Protein AF-A0A959S9F7-F1 (afdb_monomer_lite)

Radius of gyration: 16.75 Å; chains: 1; bounding box: 48×38×42 Å

Structure (mmCIF, N/CA/C/O backbone):
data_AF-A0A959S9F7-F1
#
_entry.id   AF-A0A959S9F7-F1
#
loop_
_atom_site.group_PDB
_atom_site.id
_atom_site.type_symbol
_atom_site.label_atom_id
_atom_site.label_alt_id
_atom_site.label_comp_id
_atom_site.label_asym_id
_atom_site.label_entity_id
_atom_site.label_seq_id
_atom_site.pdbx_PDB_ins_code
_atom_site.Cartn_x
_atom_site.Cartn_y
_atom_site.Cartn_z
_atom_site.occupancy
_atom_site.B_iso_or_equiv
_atom_site.auth_seq_id
_atom_site.auth_comp_id
_atom_site.auth_asym_id
_atom_site.auth_atom_id
_atom_site.pdbx_PDB_model_num
ATOM 1 N N . ILE A 1 1 ? -18.242 -11.804 5.120 1.00 92.19 1 ILE A N 1
ATOM 2 C CA . ILE A 1 1 ? -17.685 -12.242 3.807 1.00 92.19 1 ILE A CA 1
ATOM 3 C C . ILE A 1 1 ? -16.453 -13.126 4.020 1.00 92.19 1 ILE A C 1
ATOM 5 O O . ILE A 1 1 ? -15.868 -13.048 5.095 1.00 92.19 1 ILE A O 1
ATOM 9 N N . ALA A 1 2 ? -16.083 -13.977 3.053 1.00 96.62 2 ALA A N 1
ATOM 10 C CA . ALA A 1 2 ? -14.949 -14.909 3.186 1.00 96.62 2 ALA A CA 1
ATOM 11 C C . ALA A 1 2 ? -13.653 -14.421 2.512 1.00 96.62 2 ALA A C 1
ATOM 13 O O . ALA A 1 2 ? -12.569 -14.702 3.016 1.00 96.62 2 ALA A O 1
ATOM 14 N N . GLU A 1 3 ? -13.758 -13.684 1.404 1.00 98.31 3 GLU A N 1
ATOM 15 C CA . GLU A 1 3 ? -12.611 -13.157 0.660 1.00 98.31 3 GLU A CA 1
ATOM 16 C C . GLU A 1 3 ? -12.920 -11.759 0.111 1.00 98.31 3 GLU A C 1
ATOM 18 O O . GLU A 1 3 ? -14.040 -11.486 -0.326 1.00 98.31 3 GLU A O 1
ATOM 23 N N . VAL A 1 4 ? -11.906 -10.896 0.112 1.00 98.19 4 VAL A N 1
ATOM 24 C CA . VAL A 1 4 ? -11.816 -9.701 -0.728 1.00 98.19 4 VAL A CA 1
ATOM 25 C C . VAL A 1 4 ? -10.644 -9.891 -1.687 1.00 98.19 4 VAL A C 1
ATOM 27 O O . VAL A 1 4 ? -9.529 -10.185 -1.256 1.00 98.19 4 VAL A O 1
ATOM 30 N N . ARG A 1 5 ? -10.882 -9.714 -2.988 1.00 98.19 5 ARG A N 1
ATOM 31 C CA . ARG A 1 5 ? -9.890 -9.958 -4.038 1.00 98.19 5 ARG A CA 1
ATOM 32 C C . ARG A 1 5 ? -9.816 -8.788 -5.004 1.00 98.19 5 ARG A C 1
ATOM 34 O O . ARG A 1 5 ? -10.838 -8.363 -5.535 1.00 98.19 5 ARG A O 1
ATOM 41 N N . LEU A 1 6 ? -8.601 -8.309 -5.251 1.00 96.88 6 LEU A N 1
ATOM 42 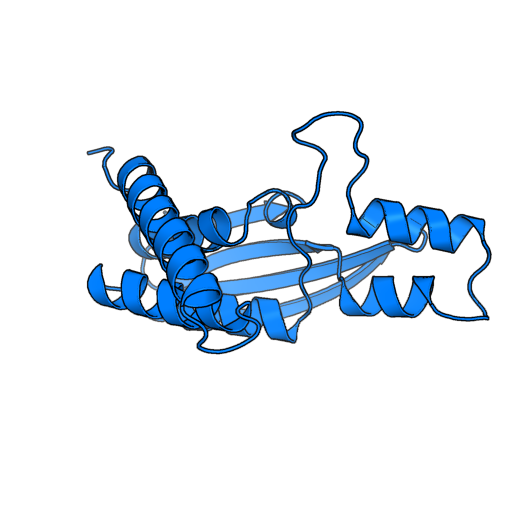C CA . LEU A 1 6 ? -8.305 -7.206 -6.156 1.00 96.88 6 LEU A CA 1
ATOM 43 C C . LEU A 1 6 ? -7.160 -7.597 -7.090 1.00 96.88 6 LEU A C 1
ATOM 45 O O . LEU A 1 6 ? -6.100 -8.018 -6.629 1.00 96.88 6 LEU A O 1
ATOM 49 N N . HIS A 1 7 ? -7.374 -7.410 -8.390 1.00 96.25 7 HIS A N 1
ATOM 50 C CA . HIS A 1 7 ? -6.360 -7.585 -9.425 1.00 96.25 7 HIS A CA 1
ATOM 51 C C . HIS A 1 7 ? -6.205 -6.266 -10.170 1.00 96.25 7 HIS A C 1
ATOM 53 O O . HIS A 1 7 ? -7.113 -5.895 -10.909 1.00 96.25 7 HIS A O 1
ATOM 59 N N . HIS A 1 8 ? -5.092 -5.561 -9.953 1.00 95.06 8 HIS A N 1
ATOM 60 C CA . HIS A 1 8 ? -4.842 -4.248 -10.556 1.00 95.06 8 HIS A CA 1
ATOM 61 C C . HIS A 1 8 ? -5.932 -3.205 -10.253 1.00 95.06 8 HIS A C 1
ATOM 63 O O . HIS A 1 8 ? -6.423 -2.501 -11.129 1.00 95.06 8 HIS A O 1
ATOM 69 N N . VAL A 1 9 ? -6.382 -3.171 -8.997 1.00 97.19 9 VAL A N 1
ATOM 70 C CA . VAL A 1 9 ? -7.378 -2.197 -8.509 1.00 97.19 9 VAL A CA 1
ATOM 71 C C . VAL A 1 9 ? -6.851 -1.422 -7.305 1.00 97.19 9 VAL A C 1
ATOM 73 O O . VAL A 1 9 ? -7.192 -0.260 -7.115 1.00 97.19 9 VAL A O 1
ATOM 76 N N . PHE A 1 10 ? -6.024 -2.047 -6.468 1.00 98.19 10 PHE A N 1
ATOM 77 C CA . PHE A 1 10 ? -5.643 -1.473 -5.181 1.00 98.19 10 PHE A CA 1
ATOM 78 C C . PHE A 1 10 ? -4.757 -0.226 -5.327 1.00 98.19 10 PHE A C 1
ATOM 80 O O . PHE A 1 10 ? -4.898 0.722 -4.564 1.00 98.19 10 PHE A O 1
ATOM 87 N N . GLU A 1 11 ? -3.912 -0.191 -6.356 1.00 98.00 11 GLU A N 1
ATOM 88 C CA . GLU A 1 11 ? -3.062 0.944 -6.731 1.00 98.00 11 GLU A CA 1
ATOM 89 C C . GLU A 1 11 ? -3.841 2.180 -7.203 1.00 98.00 11 GLU A C 1
ATOM 91 O O . GLU A 1 11 ? -3.297 3.285 -7.231 1.00 98.00 11 GLU A O 1
ATOM 96 N N . HIS A 1 12 ? -5.120 2.012 -7.546 1.00 97.88 12 HIS A N 1
ATOM 97 C CA . HIS A 1 12 ? -6.007 3.102 -7.947 1.00 97.88 12 HIS A CA 1
ATOM 98 C C . HIS A 1 12 ? -6.683 3.793 -6.759 1.00 97.88 12 HIS A C 1
ATOM 100 O O . HIS A 1 12 ? -7.368 4.800 -6.939 1.00 97.88 12 HIS A O 1
ATOM 106 N N . PHE A 1 13 ? -6.502 3.288 -5.540 1.00 97.81 13 PHE A N 1
ATOM 107 C CA . PHE A 1 13 ? -6.929 3.991 -4.339 1.00 97.81 13 PHE A CA 1
ATOM 108 C C . PHE A 1 13 ? -5.839 4.951 -3.879 1.00 97.81 13 PHE A C 1
ATOM 110 O O . PHE A 1 13 ? -4.655 4.618 -3.863 1.00 97.81 13 PHE A O 1
ATOM 117 N N . THR A 1 14 ? -6.234 6.142 -3.429 1.00 97.56 14 THR A N 1
ATOM 118 C CA . THR A 1 14 ? -5.308 6.976 -2.655 1.00 97.56 14 THR A CA 1
ATOM 119 C C . THR A 1 14 ? -4.901 6.236 -1.379 1.00 97.56 14 THR A C 1
ATOM 121 O O . THR A 1 14 ? -5.665 5.420 -0.860 1.00 97.56 14 THR A O 1
ATOM 124 N N . ARG A 1 15 ? -3.738 6.557 -0.799 1.00 97.12 15 ARG A N 1
ATOM 125 C CA . ARG A 1 15 ? -3.281 5.951 0.471 1.00 97.12 15 ARG A CA 1
ATOM 126 C C . ARG A 1 15 ? -4.326 6.004 1.594 1.00 97.12 15 ARG A C 1
ATOM 128 O O . ARG A 1 15 ? -4.463 5.066 2.378 1.00 97.12 15 ARG A O 1
ATOM 135 N N . VAL A 1 16 ? -5.117 7.080 1.627 1.00 98.12 16 VAL A N 1
ATOM 136 C CA . VAL A 1 16 ? -6.221 7.266 2.577 1.00 98.12 16 VAL A CA 1
ATOM 137 C C . VAL A 1 16 ? -7.357 6.283 2.299 1.00 98.12 16 VAL A C 1
ATOM 139 O O . VAL A 1 16 ? -7.834 5.611 3.214 1.00 98.12 16 VAL A O 1
ATOM 142 N N . GLN A 1 17 ? -7.774 6.162 1.037 1.00 98.19 17 GLN A N 1
ATOM 143 C CA . GLN A 1 17 ? -8.819 5.224 0.629 1.00 98.19 17 GLN A CA 1
ATOM 144 C C . GLN A 1 17 ? -8.393 3.773 0.856 1.00 98.19 17 GLN A C 1
ATOM 146 O O . GLN A 1 17 ? -9.169 3.007 1.418 1.00 98.19 17 GLN A O 1
ATOM 151 N N . ALA A 1 18 ? -7.163 3.413 0.480 1.00 98.31 18 ALA A N 1
ATOM 152 C CA . ALA A 1 18 ? -6.597 2.085 0.697 1.00 98.31 18 ALA A CA 1
ATOM 153 C C . ALA A 1 18 ? -6.624 1.704 2.187 1.00 98.31 18 ALA A C 1
ATOM 155 O O . ALA A 1 18 ? -7.108 0.630 2.544 1.00 98.31 18 ALA A O 1
ATOM 156 N N . SER A 1 19 ? -6.202 2.621 3.062 1.00 98.50 19 SER A N 1
ATOM 157 C CA . SER A 1 19 ? -6.242 2.440 4.520 1.00 98.50 19 SER A CA 1
ATOM 158 C C . SER A 1 19 ? -7.671 2.235 5.039 1.00 98.50 19 SER A C 1
ATOM 160 O O . SER A 1 19 ? -7.946 1.291 5.781 1.00 98.50 19 SER A O 1
ATOM 162 N N . ALA A 1 20 ? -8.617 3.087 4.629 1.00 98.38 20 ALA A N 1
ATOM 163 C CA . ALA A 1 20 ? -10.014 2.991 5.067 1.00 98.38 20 ALA A CA 1
ATOM 164 C C . ALA A 1 20 ? -10.701 1.712 4.561 1.00 98.38 20 ALA A C 1
ATOM 166 O O . ALA A 1 20 ? -11.506 1.101 5.272 1.00 98.38 20 ALA A O 1
ATOM 167 N N . LEU A 1 21 ? -10.368 1.277 3.345 1.00 98.38 21 LEU A N 1
ATOM 168 C CA . LEU A 1 21 ? -10.857 0.029 2.773 1.00 98.38 21 LEU A CA 1
ATOM 169 C C . LEU A 1 21 ? -10.311 -1.181 3.526 1.00 98.38 21 LEU A C 1
ATOM 171 O O . LEU A 1 21 ? -11.101 -2.053 3.864 1.00 98.38 21 LEU A O 1
ATOM 175 N N . LEU A 1 22 ? -9.025 -1.213 3.885 1.00 98.56 22 LEU A N 1
ATOM 176 C CA . LEU A 1 22 ? -8.465 -2.290 4.710 1.00 98.56 22 LEU A CA 1
ATOM 177 C C . LEU A 1 22 ? -9.150 -2.386 6.078 1.00 98.56 22 LEU A C 1
ATOM 179 O O . LEU A 1 22 ? -9.527 -3.481 6.495 1.00 98.56 22 LEU A O 1
ATOM 183 N N . ALA A 1 23 ? -9.397 -1.253 6.741 1.00 98.38 23 ALA A N 1
ATOM 184 C CA . ALA A 1 23 ? -10.176 -1.226 7.979 1.00 98.38 23 ALA A CA 1
ATOM 185 C C . ALA A 1 23 ? -11.607 -1.760 7.774 1.00 98.38 23 ALA A C 1
ATOM 187 O O . ALA A 1 23 ? -12.142 -2.489 8.614 1.00 98.38 23 ALA A O 1
ATOM 188 N N . SER A 1 24 ? -12.245 -1.422 6.655 1.00 98.06 24 SER A N 1
ATOM 189 C CA . SER A 1 24 ? -13.597 -1.891 6.325 1.00 98.06 24 SER A CA 1
ATOM 190 C C . SER A 1 24 ? -13.628 -3.383 6.020 1.00 98.06 24 SER A C 1
ATOM 192 O O . SER A 1 24 ? -14.456 -4.105 6.565 1.00 98.06 24 SER A O 1
ATOM 194 N N . TRP A 1 25 ? -12.680 -3.873 5.225 1.00 98.31 25 TRP A N 1
ATOM 195 C CA . TRP A 1 25 ? -12.536 -5.290 4.915 1.00 98.31 25 TRP A CA 1
ATOM 196 C C . TRP A 1 25 ? -12.237 -6.101 6.165 1.00 98.31 25 TRP A C 1
ATOM 198 O O . TRP A 1 25 ? -12.805 -7.179 6.314 1.00 98.31 25 TRP A O 1
ATOM 208 N N . ASN A 1 26 ? -11.431 -5.570 7.092 1.00 98.19 26 ASN A N 1
ATOM 209 C CA . ASN A 1 26 ? -11.238 -6.199 8.393 1.00 98.19 26 ASN A CA 1
ATOM 210 C C . ASN A 1 26 ? -12.591 -6.366 9.100 1.00 98.19 26 ASN A C 1
ATOM 212 O O . ASN A 1 26 ? -12.909 -7.473 9.508 1.00 98.19 26 ASN A O 1
ATOM 216 N N . ALA A 1 27 ? -13.446 -5.341 9.146 1.00 96.75 27 ALA A N 1
ATOM 217 C CA . ALA A 1 27 ? -14.769 -5.454 9.771 1.00 96.75 27 ALA A CA 1
ATOM 218 C C . ALA A 1 27 ? -15.728 -6.422 9.045 1.00 96.75 27 ALA A C 1
ATOM 220 O O . ALA A 1 27 ? -16.531 -7.091 9.690 1.00 96.75 27 ALA A O 1
ATOM 221 N N . TRP A 1 28 ? -15.666 -6.514 7.715 1.00 96.94 28 TRP A N 1
ATOM 222 C CA . TRP A 1 28 ? -16.590 -7.347 6.932 1.00 96.94 28 TRP A CA 1
ATOM 223 C C . TRP A 1 28 ? -16.181 -8.825 6.861 1.00 96.94 28 TRP A C 1
ATOM 225 O O . TRP A 1 28 ? -17.032 -9.715 6.707 1.00 96.94 28 TRP A O 1
ATOM 235 N N . LEU A 1 29 ? -14.876 -9.100 6.882 1.00 98.06 29 LEU A N 1
ATOM 236 C CA . LEU A 1 29 ? -14.337 -10.451 6.777 1.00 98.06 29 LEU A CA 1
ATOM 237 C C . LEU A 1 29 ? -14.588 -11.230 8.065 1.00 98.06 29 LEU A C 1
ATOM 239 O O . LEU A 1 29 ? -14.342 -10.753 9.172 1.00 98.06 29 LEU A O 1
ATOM 243 N N . GLN A 1 30 ? -15.046 -12.468 7.906 1.00 97.38 30 GLN A N 1
ATOM 244 C CA . GLN A 1 30 ? -15.081 -13.423 9.012 1.00 97.38 30 GLN A CA 1
ATOM 245 C C . GLN A 1 30 ? -13.655 -13.693 9.535 1.00 97.38 30 GLN A C 1
ATOM 247 O O . GLN A 1 30 ? -12.691 -13.471 8.793 1.00 97.38 30 GLN A O 1
ATOM 252 N N . PRO A 1 31 ? -13.486 -14.188 10.775 1.00 97.19 31 PRO A N 1
ATOM 253 C CA . PRO A 1 31 ? -12.181 -14.626 11.272 1.00 97.19 31 PRO A CA 1
ATOM 254 C C . PRO A 1 31 ? -11.491 -15.588 10.292 1.00 97.19 31 PRO A C 1
ATOM 256 O O . PRO A 1 31 ? -12.128 -16.500 9.764 1.00 97.19 31 PRO A O 1
ATOM 259 N N . GLY A 1 32 ? -10.207 -15.352 9.999 1.00 97.50 32 GLY A N 1
ATOM 260 C CA . GLY A 1 32 ? -9.454 -16.112 8.993 1.00 97.50 32 GLY A CA 1
ATOM 261 C C . GLY A 1 32 ? -9.827 -15.821 7.531 1.00 97.50 32 GLY A C 1
ATOM 262 O O . GLY A 1 32 ? -9.272 -16.446 6.631 1.00 97.50 32 GLY A O 1
ATOM 263 N N . GLY A 1 33 ? -10.745 -14.884 7.268 1.00 98.44 33 GLY A N 1
ATOM 264 C CA . GLY A 1 33 ? -11.085 -14.436 5.917 1.00 98.44 33 GLY A CA 1
ATOM 265 C C . GLY A 1 33 ? -9.886 -13.829 5.184 1.00 98.44 33 GLY A C 1
ATOM 266 O O . GLY A 1 33 ? -8.955 -13.326 5.810 1.00 98.44 33 GLY A O 1
ATOM 267 N N . ILE A 1 34 ? -9.909 -13.878 3.854 1.00 98.75 34 ILE A N 1
ATOM 268 C CA . ILE A 1 34 ? -8.740 -13.602 3.012 1.00 98.75 34 ILE A CA 1
ATOM 269 C C . ILE A 1 34 ? -8.824 -12.224 2.355 1.00 98.75 34 ILE A C 1
ATOM 271 O O . ILE A 1 34 ? -9.868 -11.823 1.844 1.00 98.75 34 ILE A O 1
ATOM 275 N N . VAL A 1 35 ? -7.692 -11.530 2.306 1.00 98.62 35 VAL A N 1
ATOM 276 C CA . VAL A 1 35 ? -7.433 -10.413 1.399 1.00 98.62 35 VAL A CA 1
ATOM 277 C C . VAL A 1 35 ? -6.391 -10.862 0.379 1.00 98.62 35 VAL A C 1
ATOM 279 O O . VAL A 1 35 ? -5.290 -11.284 0.735 1.00 98.62 35 VAL A O 1
ATOM 282 N N . HIS A 1 36 ? -6.745 -10.774 -0.899 1.00 98.69 36 HIS A N 1
ATOM 283 C CA . HIS A 1 36 ? -5.888 -11.106 -2.031 1.00 98.69 36 HIS A CA 1
ATOM 284 C C . HIS A 1 36 ? -5.676 -9.853 -2.877 1.00 98.69 36 HIS A C 1
ATOM 286 O O . HIS A 1 36 ? -6.605 -9.383 -3.531 1.00 98.69 36 HIS A O 1
ATOM 292 N N . ILE A 1 37 ? -4.457 -9.315 -2.869 1.00 98.75 37 ILE A N 1
ATOM 293 C CA . ILE A 1 37 ? -4.112 -8.078 -3.578 1.00 98.75 37 ILE A CA 1
ATOM 294 C C . ILE A 1 37 ? -2.997 -8.358 -4.579 1.00 98.75 37 ILE A C 1
ATOM 296 O O . ILE A 1 37 ? -1.899 -8.748 -4.184 1.00 98.75 37 ILE A O 1
ATOM 300 N N . GLU A 1 38 ? -3.268 -8.114 -5.859 1.00 98.50 38 GLU A N 1
ATOM 301 C CA . GLU A 1 38 ? -2.262 -8.007 -6.916 1.00 98.50 38 GLU A CA 1
ATOM 302 C C . GLU A 1 38 ? -2.139 -6.552 -7.388 1.00 98.50 38 GLU A C 1
ATOM 304 O O . GLU A 1 38 ? -3.136 -5.925 -7.749 1.00 98.50 38 GLU A O 1
ATOM 309 N N . VAL A 1 39 ? -0.904 -6.040 -7.391 1.00 98.31 39 VAL A N 1
ATOM 310 C CA . VAL A 1 39 ? -0.525 -4.669 -7.774 1.00 98.31 39 VAL A CA 1
ATOM 311 C C . VAL A 1 39 ? 0.787 -4.666 -8.572 1.00 98.31 39 VAL A C 1
ATOM 313 O O . VAL A 1 39 ? 1.555 -5.634 -8.509 1.00 98.31 39 VAL A O 1
ATOM 316 N N . PRO A 1 40 ? 1.122 -3.577 -9.282 1.00 98.06 40 PRO A N 1
ATOM 317 C CA . PRO A 1 40 ? 2.464 -3.342 -9.795 1.00 98.06 40 PRO A CA 1
ATOM 318 C C . PRO A 1 40 ? 3.526 -3.435 -8.692 1.00 98.06 40 PRO A C 1
ATOM 320 O O . PRO A 1 40 ? 3.419 -2.799 -7.644 1.00 98.06 40 PRO A O 1
ATOM 323 N N . ASP A 1 41 ? 4.595 -4.195 -8.938 1.00 98.44 41 ASP A N 1
ATOM 324 C CA . ASP A 1 41 ? 5.759 -4.229 -8.050 1.00 98.44 41 ASP A CA 1
ATOM 325 C C . ASP A 1 41 ? 6.609 -2.979 -8.298 1.00 98.44 41 ASP A C 1
ATOM 327 O O . ASP A 1 41 ? 7.448 -2.949 -9.211 1.00 98.44 41 ASP A O 1
ATOM 331 N N . LEU A 1 42 ? 6.392 -1.940 -7.487 1.00 98.19 42 LEU A N 1
ATOM 332 C CA . LEU A 1 42 ? 7.106 -0.668 -7.601 1.00 98.19 42 LEU A CA 1
ATOM 333 C C . LEU A 1 42 ? 8.620 -0.884 -7.517 1.00 98.19 42 LEU A C 1
ATOM 335 O O . LEU A 1 42 ? 9.375 -0.332 -8.315 1.00 98.19 42 LEU A O 1
ATOM 339 N N . GLY A 1 43 ? 9.078 -1.717 -6.581 1.00 97.69 43 GLY A N 1
ATOM 340 C CA . GLY A 1 43 ? 10.501 -1.911 -6.312 1.00 97.69 43 GLY A CA 1
ATOM 341 C C . GLY A 1 43 ? 11.240 -2.559 -7.482 1.00 97.69 43 GLY A C 1
ATOM 342 O O . GLY A 1 43 ? 12.312 -2.095 -7.880 1.00 97.69 43 GLY A O 1
ATOM 343 N N . ARG A 1 44 ? 10.683 -3.629 -8.060 1.00 97.56 44 ARG A N 1
ATOM 344 C CA . ARG A 1 44 ? 11.274 -4.286 -9.239 1.00 97.56 44 ARG A CA 1
ATOM 345 C C . ARG A 1 44 ? 11.137 -3.428 -10.492 1.00 97.56 44 ARG A C 1
ATOM 347 O O . ARG A 1 44 ? 12.095 -3.337 -11.261 1.00 97.56 44 ARG A O 1
ATOM 354 N N . THR A 1 45 ? 9.997 -2.765 -10.670 1.00 97.38 45 THR A N 1
ATOM 355 C CA . THR A 1 45 ? 9.760 -1.915 -11.843 1.00 97.38 45 THR A CA 1
ATOM 356 C C . THR A 1 45 ? 10.680 -0.695 -11.837 1.00 97.38 45 THR A C 1
ATOM 358 O O . THR A 1 45 ? 11.331 -0.430 -12.846 1.00 97.38 45 THR A O 1
ATOM 361 N N . ALA A 1 46 ? 10.850 -0.019 -10.697 1.00 97.19 46 ALA A N 1
ATOM 362 C CA . ALA A 1 46 ? 11.775 1.106 -10.557 1.00 97.19 46 ALA A CA 1
ATOM 363 C C . ALA A 1 46 ? 13.225 0.697 -10.860 1.00 97.19 46 ALA A C 1
ATOM 365 O O . ALA A 1 46 ? 13.913 1.370 -11.628 1.00 97.19 46 ALA A O 1
ATOM 366 N N . LYS A 1 47 ? 13.680 -0.454 -10.342 1.00 96.94 47 LYS A N 1
ATOM 367 C CA . LYS A 1 47 ? 15.014 -0.997 -10.661 1.00 96.94 47 LYS A CA 1
ATOM 368 C C . LYS A 1 47 ? 15.191 -1.241 -12.160 1.00 96.94 47 LYS A C 1
ATOM 370 O O . LYS A 1 47 ? 16.236 -0.911 -12.717 1.00 96.94 47 LYS A O 1
ATOM 375 N N . ALA A 1 48 ? 14.177 -1.793 -12.825 1.00 95.94 48 ALA A N 1
ATOM 376 C CA . ALA A 1 48 ? 14.220 -2.018 -14.265 1.00 95.94 48 ALA A CA 1
ATOM 377 C C . ALA A 1 48 ? 14.253 -0.700 -15.054 1.00 95.94 48 ALA A C 1
ATOM 379 O O . ALA A 1 48 ? 15.047 -0.578 -15.985 1.00 95.94 48 ALA A O 1
ATOM 380 N N . VAL A 1 49 ? 13.448 0.294 -14.669 1.00 96.94 49 VAL A N 1
ATOM 381 C CA . VAL A 1 49 ? 13.419 1.627 -15.295 1.00 96.94 49 VAL A CA 1
ATOM 382 C C . VAL A 1 49 ? 14.765 2.347 -15.155 1.00 96.94 49 VAL A C 1
ATOM 384 O O . VAL A 1 49 ? 15.254 2.929 -16.125 1.00 96.94 49 VAL A O 1
ATOM 387 N N . LEU A 1 50 ? 15.398 2.279 -13.982 1.00 97.56 50 LEU A N 1
ATOM 388 C CA . LEU A 1 50 ? 16.661 2.975 -13.708 1.00 97.56 50 LEU A CA 1
ATOM 389 C C . LEU A 1 50 ? 17.898 2.245 -14.251 1.00 97.56 50 LEU A C 1
ATOM 391 O O . LEU A 1 50 ? 18.931 2.874 -14.468 1.00 97.56 50 LEU A O 1
ATOM 395 N N . SER A 1 51 ? 17.806 0.943 -14.525 1.00 97.06 51 SER A N 1
ATOM 396 C CA . SER A 1 51 ? 18.925 0.152 -15.045 1.00 97.06 51 SER A CA 1
ATOM 397 C C . SER A 1 51 ? 19.473 0.699 -16.371 1.00 97.06 51 SER A C 1
ATOM 399 O O . SER A 1 51 ? 18.725 1.013 -17.304 1.00 97.06 51 SER A O 1
ATOM 401 N N . ALA A 1 52 ? 20.803 0.760 -16.486 1.00 96.56 52 ALA A N 1
ATOM 402 C CA . ALA A 1 52 ? 21.499 1.093 -17.731 1.00 96.56 52 ALA A CA 1
ATOM 403 C C . ALA A 1 52 ? 21.305 0.023 -18.824 1.00 96.56 52 ALA A C 1
ATOM 405 O O . ALA A 1 52 ? 21.408 0.327 -20.007 1.00 96.56 52 ALA A O 1
ATOM 406 N N . PHE A 1 53 ? 20.971 -1.212 -18.435 1.00 95.44 53 PHE A N 1
ATOM 407 C CA . PHE A 1 53 ? 20.809 -2.350 -19.346 1.00 95.44 53 PHE A CA 1
ATOM 408 C C . PHE A 1 53 ? 19.391 -2.485 -19.916 1.00 95.44 53 PHE A C 1
ATOM 410 O O . PHE A 1 53 ? 19.142 -3.320 -20.785 1.00 95.44 53 PHE A O 1
ATOM 417 N N . THR A 1 54 ? 18.440 -1.683 -19.437 1.00 95.25 54 THR A N 1
ATOM 418 C CA . THR A 1 54 ? 17.063 -1.703 -19.937 1.00 95.25 54 THR A CA 1
ATOM 419 C C . THR A 1 54 ? 16.934 -0.766 -21.134 1.00 95.25 54 THR A C 1
ATOM 421 O O . THR A 1 54 ? 17.198 0.430 -21.028 1.00 95.25 54 THR A O 1
ATOM 424 N N . GLY A 1 55 ? 16.483 -1.281 -22.280 1.00 96.50 55 GLY A N 1
ATOM 425 C CA . GLY A 1 55 ? 16.245 -0.457 -23.469 1.00 96.50 55 GLY A CA 1
ATOM 426 C C . GLY A 1 55 ? 15.148 0.595 -23.254 1.00 96.50 55 GLY A C 1
ATOM 427 O O . GLY A 1 55 ? 14.206 0.376 -22.491 1.00 96.50 55 GLY A O 1
ATOM 428 N N . HIS A 1 56 ? 15.230 1.722 -23.971 1.00 96.25 56 HIS A N 1
ATOM 429 C CA . HIS A 1 56 ? 14.327 2.871 -23.798 1.00 96.25 56 HIS A CA 1
ATOM 430 C C . HIS A 1 56 ? 12.837 2.486 -23.806 1.00 96.25 56 HIS A C 1
ATOM 432 O O . HIS A 1 56 ? 12.099 2.855 -22.896 1.00 96.25 56 HIS A O 1
ATOM 438 N N . LYS A 1 57 ? 12.396 1.675 -24.777 1.00 96.06 57 LYS A N 1
ATOM 439 C CA . LYS A 1 57 ? 10.996 1.224 -24.868 1.00 96.06 57 LYS A CA 1
ATOM 440 C C . LYS A 1 57 ? 10.536 0.470 -23.615 1.00 96.06 57 LYS A C 1
ATOM 442 O O . LYS A 1 57 ? 9.430 0.698 -23.141 1.00 96.06 57 LYS A O 1
ATOM 447 N N . ALA A 1 58 ? 11.377 -0.404 -23.063 1.00 95.75 58 ALA A N 1
ATOM 448 C CA . ALA A 1 58 ? 11.048 -1.142 -21.846 1.00 95.75 58 ALA A CA 1
ATOM 449 C C . ALA A 1 58 ? 10.983 -0.219 -20.618 1.00 95.75 58 ALA A C 1
ATOM 451 O O . ALA A 1 58 ? 10.127 -0.423 -19.762 1.00 95.75 58 ALA A O 1
ATOM 452 N N . LYS A 1 59 ? 11.806 0.841 -20.567 1.00 96.75 59 LYS A N 1
ATOM 453 C CA . LYS A 1 59 ? 11.681 1.886 -19.539 1.00 96.75 59 LYS A CA 1
ATOM 454 C C . LYS A 1 59 ? 10.328 2.594 -19.621 1.00 96.75 59 LYS A C 1
ATOM 456 O O . LYS A 1 59 ? 9.671 2.728 -18.598 1.00 96.75 59 LYS A O 1
ATOM 461 N N . GLN A 1 60 ? 9.869 2.962 -20.822 1.00 97.31 60 GLN A N 1
ATOM 462 C CA . GLN A 1 60 ? 8.547 3.585 -21.004 1.00 97.31 60 GLN A CA 1
ATOM 463 C C . GLN A 1 60 ? 7.400 2.653 -20.591 1.00 97.31 60 GLN A C 1
ATOM 465 O O . GLN A 1 60 ? 6.459 3.083 -19.931 1.00 97.31 60 GLN A O 1
ATOM 470 N N . VAL A 1 61 ? 7.498 1.357 -20.910 1.00 96.69 61 VAL A N 1
ATOM 471 C CA . VAL A 1 61 ? 6.528 0.352 -20.439 1.00 96.69 61 VAL A CA 1
ATOM 472 C C . VAL A 1 61 ? 6.530 0.252 -18.911 1.00 96.69 61 VAL A C 1
ATOM 474 O O . VAL A 1 61 ? 5.459 0.191 -18.316 1.00 96.69 61 VAL A O 1
ATOM 477 N N . GLY A 1 62 ? 7.705 0.279 -18.275 1.00 96.50 62 GLY A N 1
ATOM 478 C CA . GLY A 1 62 ? 7.829 0.285 -16.816 1.00 96.50 62 GLY A CA 1
ATOM 479 C C . GLY A 1 62 ? 7.249 1.543 -16.167 1.00 96.50 62 GLY A C 1
ATOM 480 O O . GLY A 1 62 ? 6.546 1.437 -15.170 1.00 96.50 62 GLY A O 1
ATOM 481 N N . LEU A 1 63 ? 7.469 2.722 -16.755 1.00 96.88 63 LEU A N 1
ATOM 482 C CA . LEU A 1 63 ? 6.869 3.974 -16.281 1.00 96.88 63 LEU A CA 1
ATOM 483 C C . LEU A 1 63 ? 5.340 3.934 -16.373 1.00 96.88 63 LEU A C 1
ATOM 485 O O . LEU A 1 63 ? 4.673 4.258 -15.397 1.00 96.88 63 LEU A O 1
ATOM 489 N N . ARG A 1 64 ? 4.781 3.451 -17.490 1.00 96.88 64 ARG A N 1
ATOM 490 C CA . ARG A 1 64 ? 3.331 3.229 -17.618 1.00 96.88 64 ARG A CA 1
ATOM 491 C C . ARG A 1 64 ? 2.806 2.236 -16.578 1.00 96.88 64 ARG A C 1
ATOM 493 O O . ARG A 1 64 ? 1.711 2.403 -16.068 1.00 96.88 64 ARG A O 1
ATOM 500 N N . HIS A 1 65 ? 3.577 1.201 -16.249 1.00 96.75 65 HIS A N 1
ATOM 501 C CA . HIS A 1 65 ? 3.190 0.235 -15.213 1.00 96.75 65 HIS A CA 1
ATOM 502 C C . HIS A 1 65 ? 3.169 0.857 -13.809 1.00 96.75 65 HIS A C 1
ATOM 504 O O . HIS A 1 65 ? 2.359 0.465 -12.978 1.00 96.75 65 HIS A O 1
ATOM 510 N N . ILE A 1 66 ? 4.037 1.840 -13.547 1.00 97.00 66 ILE A N 1
ATOM 511 C CA . ILE A 1 66 ? 4.074 2.576 -12.276 1.00 97.00 66 ILE A CA 1
ATOM 512 C C . ILE A 1 66 ? 2.930 3.585 -12.195 1.00 97.00 66 ILE A C 1
ATOM 514 O O . ILE A 1 66 ? 2.220 3.599 -11.200 1.00 97.00 66 ILE A O 1
ATOM 518 N N . PHE A 1 67 ? 2.751 4.415 -13.222 1.00 97.44 67 PHE A N 1
ATOM 519 C CA . PHE A 1 67 ? 1.835 5.561 -13.177 1.00 97.44 67 PHE A CA 1
ATOM 520 C C . PHE A 1 67 ? 0.432 5.273 -13.726 1.00 97.44 67 PHE A C 1
ATOM 522 O O . PHE A 1 67 ? -0.411 6.172 -13.761 1.00 97.44 67 PHE A O 1
ATOM 529 N N . GLY A 1 68 ? 0.187 4.040 -14.163 1.00 96.81 68 GLY A N 1
ATOM 530 C CA . GLY A 1 68 ? -1.015 3.664 -14.889 1.00 96.81 68 GLY A CA 1
ATOM 531 C C . GLY A 1 68 ? -0.982 4.124 -16.347 1.00 96.81 68 GLY A C 1
ATOM 532 O O . GLY A 1 68 ? -0.043 4.777 -16.818 1.00 96.81 68 GLY A O 1
ATOM 533 N N . SER A 1 69 ? -2.007 3.745 -17.101 1.00 95.94 69 SER A N 1
ATOM 534 C CA . SER A 1 69 ? -2.107 4.043 -18.532 1.00 95.94 69 SER A CA 1
ATOM 535 C C . SER A 1 69 ? -2.642 5.445 -18.841 1.00 95.94 69 SER A C 1
ATOM 537 O O . SER A 1 69 ? -2.403 5.932 -19.946 1.00 95.94 69 SER A O 1
ATOM 539 N N . GLN A 1 70 ? -3.244 6.125 -17.855 1.00 96.06 70 GLN A N 1
ATOM 540 C CA . GLN A 1 70 ? -3.664 7.537 -17.910 1.00 96.06 70 GLN A CA 1
ATOM 541 C C . GLN A 1 70 ? -4.654 7.892 -19.037 1.00 96.06 70 GLN A C 1
ATOM 543 O O . GLN A 1 70 ? -4.829 9.059 -19.378 1.00 96.06 70 GLN A O 1
ATOM 548 N N . GLU A 1 71 ? -5.350 6.910 -19.602 1.00 95.94 71 GLU A N 1
ATOM 549 C CA . GLU A 1 71 ? -6.415 7.102 -20.591 1.00 95.94 71 GLU A CA 1
ATOM 550 C C . GLU A 1 71 ? -7.695 7.687 -19.981 1.00 95.94 71 GLU A C 1
ATOM 552 O O . GLU A 1 71 ? -8.556 8.195 -20.698 1.00 95.94 71 GLU A O 1
ATOM 557 N N . ALA A 1 72 ? -7.823 7.621 -18.656 1.00 94.38 72 ALA A N 1
ATOM 558 C CA . ALA A 1 72 ? -8.921 8.182 -17.889 1.00 94.38 72 ALA A CA 1
ATOM 559 C C . ALA A 1 72 ? -8.493 8.421 -16.436 1.00 94.38 72 ALA A C 1
ATOM 561 O O . ALA A 1 72 ? -7.493 7.877 -15.970 1.00 94.38 72 ALA A O 1
ATOM 562 N N . HIS A 1 73 ? -9.294 9.186 -15.689 1.00 92.88 73 HIS A N 1
ATOM 563 C CA . HIS A 1 73 ? -9.046 9.455 -14.267 1.00 92.88 73 HIS A CA 1
ATOM 564 C C . HIS A 1 73 ? -8.945 8.171 -13.426 1.00 92.88 73 HIS A C 1
ATOM 566 O O . HIS A 1 73 ? -8.158 8.115 -12.489 1.00 92.88 73 HIS A O 1
ATOM 572 N N . TRP A 1 74 ? -9.703 7.128 -13.780 1.00 91.06 74 TRP A N 1
ATOM 573 C CA . TRP A 1 74 ? -9.675 5.835 -13.096 1.00 91.06 74 TRP A CA 1
ATOM 574 C C . TRP A 1 74 ? -8.459 4.982 -13.465 1.00 91.06 74 TRP A C 1
ATOM 576 O O . TRP A 1 74 ? -8.177 4.024 -12.763 1.00 91.06 74 TRP A O 1
ATOM 586 N N . ALA A 1 75 ? -7.729 5.316 -14.532 1.00 94.94 75 ALA A N 1
ATOM 587 C CA . ALA A 1 75 ? -6.568 4.559 -14.998 1.00 94.94 75 ALA A CA 1
ATOM 588 C C . ALA A 1 75 ? -5.239 5.072 -14.417 1.00 94.94 75 ALA A C 1
ATOM 590 O O . ALA A 1 75 ? -4.164 4.678 -14.870 1.00 94.94 75 ALA A O 1
ATOM 591 N N . VAL A 1 76 ? -5.303 5.986 -13.445 1.00 97.69 76 VAL A N 1
ATOM 592 C CA . VAL A 1 76 ? -4.141 6.526 -12.733 1.00 97.69 76 VAL A CA 1
ATOM 593 C C . VAL A 1 76 ? -3.854 5.666 -11.511 1.00 97.69 76 VAL A C 1
ATOM 595 O O . VAL A 1 76 ? -4.769 5.345 -10.752 1.00 97.69 76 VAL A O 1
ATOM 598 N N . HIS A 1 77 ? -2.584 5.324 -11.305 1.00 98.06 77 HIS A N 1
ATOM 599 C CA . HIS A 1 77 ? -2.129 4.721 -10.054 1.00 98.06 77 HIS A CA 1
ATOM 600 C C . HIS A 1 77 ? -1.750 5.842 -9.081 1.00 98.06 77 HIS A C 1
ATOM 602 O O . HIS A 1 77 ? -0.889 6.670 -9.389 1.00 98.06 77 HIS A O 1
ATOM 608 N N . TYR A 1 78 ? -2.403 5.888 -7.923 1.00 97.38 78 TYR A N 1
ATOM 609 C CA . TYR A 1 78 ? -2.173 6.919 -6.906 1.00 97.38 78 TYR A CA 1
ATOM 610 C C . TYR A 1 78 ? -1.065 6.551 -5.921 1.00 97.38 78 TYR A C 1
ATOM 612 O O . TYR A 1 78 ? -0.518 7.437 -5.261 1.00 97.38 78 TYR A O 1
ATOM 620 N N . ASP A 1 79 ? -0.740 5.264 -5.811 1.00 95.31 79 ASP A N 1
ATOM 621 C CA . ASP A 1 79 ? 0.312 4.771 -4.931 1.00 95.31 79 ASP A CA 1
ATOM 622 C C . ASP A 1 79 ? 1.077 3.603 -5.568 1.00 95.31 79 ASP A C 1
ATOM 624 O O . ASP A 1 79 ? 0.638 2.997 -6.548 1.00 95.31 79 ASP A O 1
ATOM 628 N N . GLY A 1 80 ? 2.246 3.292 -5.012 1.00 96.06 80 GLY A N 1
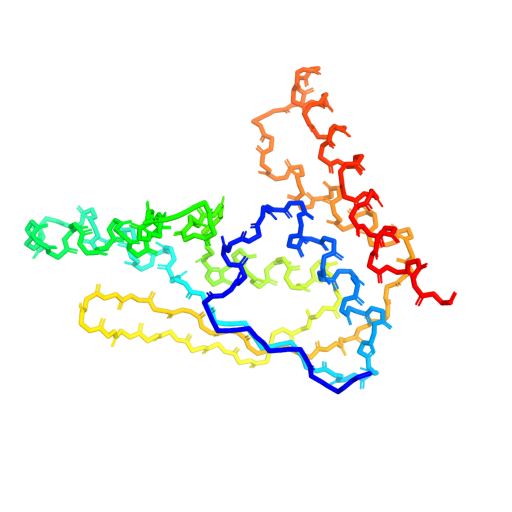ATOM 629 C CA . GLY A 1 80 ? 3.105 2.216 -5.480 1.00 96.06 80 GLY A CA 1
ATOM 630 C C . GLY A 1 80 ? 3.587 1.338 -4.333 1.00 96.06 80 GLY A C 1
ATOM 631 O O . GLY A 1 80 ? 4.094 1.809 -3.316 1.00 96.06 80 GLY A O 1
ATOM 632 N N . TYR A 1 81 ? 3.487 0.026 -4.522 1.00 98.12 81 TYR A N 1
ATOM 633 C CA . TYR A 1 81 ? 3.747 -0.934 -3.460 1.00 98.12 81 TYR A CA 1
ATOM 634 C C . TYR A 1 81 ? 5.021 -1.733 -3.705 1.00 98.12 81 TYR A C 1
ATOM 636 O O . TYR A 1 81 ? 5.266 -2.290 -4.776 1.00 98.12 81 TYR A O 1
ATOM 644 N N . THR A 1 82 ? 5.834 -1.831 -2.661 1.00 98.31 82 THR A N 1
ATOM 645 C CA . THR A 1 82 ? 6.875 -2.850 -2.557 1.00 98.31 82 THR A CA 1
ATOM 646 C C . THR A 1 82 ? 6.349 -3.994 -1.700 1.00 98.31 82 THR A C 1
ATOM 648 O O . THR A 1 82 ? 5.389 -3.829 -0.946 1.00 98.31 82 THR A O 1
ATOM 651 N N . LYS A 1 83 ? 7.018 -5.152 -1.740 1.00 98.31 83 LYS A N 1
ATOM 652 C CA . LYS A 1 83 ? 6.705 -6.250 -0.811 1.00 98.31 83 LYS A CA 1
ATOM 653 C C . LYS A 1 83 ? 6.692 -5.767 0.644 1.00 98.31 83 LYS A C 1
ATOM 655 O O . LYS A 1 83 ? 5.793 -6.131 1.390 1.00 98.31 83 LYS A O 1
ATOM 660 N N . ALA A 1 84 ? 7.682 -4.962 1.032 1.00 97.94 84 ALA A N 1
ATOM 661 C CA . ALA A 1 84 ? 7.819 -4.479 2.400 1.00 97.94 84 ALA A CA 1
ATOM 662 C C . ALA A 1 84 ? 6.672 -3.536 2.789 1.00 97.94 84 ALA A C 1
ATOM 664 O O . ALA A 1 84 ? 6.031 -3.775 3.809 1.00 97.94 84 ALA A O 1
ATOM 665 N N . SER A 1 85 ? 6.370 -2.529 1.960 1.00 97.94 85 SER A N 1
ATOM 666 C CA . SER A 1 85 ? 5.318 -1.553 2.272 1.00 97.94 85 SER A CA 1
ATOM 667 C C . SER A 1 85 ? 3.922 -2.177 2.272 1.00 97.94 85 SER A C 1
ATOM 669 O O . SER A 1 85 ? 3.152 -1.922 3.191 1.00 97.94 85 SER A O 1
ATOM 671 N N . LEU A 1 86 ? 3.609 -3.069 1.323 1.00 98.56 86 LEU A N 1
ATOM 672 C CA . LEU A 1 86 ? 2.314 -3.760 1.312 1.00 98.56 86 LEU A CA 1
ATOM 673 C C . LEU A 1 86 ? 2.161 -4.717 2.502 1.00 98.56 86 LEU A C 1
ATOM 675 O O . LEU A 1 86 ? 1.085 -4.810 3.082 1.00 98.56 86 LEU A O 1
ATOM 679 N N . HIS A 1 87 ? 3.232 -5.414 2.901 1.00 98.69 87 HIS A N 1
ATOM 680 C CA . HIS A 1 87 ? 3.211 -6.258 4.103 1.00 98.69 87 HIS A CA 1
ATOM 681 C C . HIS A 1 87 ? 3.005 -5.439 5.373 1.00 98.69 87 HIS A C 1
ATOM 683 O O . HIS A 1 87 ? 2.220 -5.851 6.222 1.00 98.69 87 HIS A O 1
ATOM 689 N N . ALA A 1 88 ? 3.712 -4.316 5.516 1.00 98.38 88 ALA A N 1
ATOM 690 C CA . ALA A 1 88 ? 3.575 -3.434 6.670 1.00 98.38 88 ALA A CA 1
ATOM 691 C C . ALA A 1 88 ? 2.148 -2.876 6.770 1.00 98.38 88 ALA A C 1
ATOM 693 O O . ALA A 1 88 ? 1.526 -2.987 7.825 1.00 98.38 88 ALA A O 1
ATOM 694 N N . LEU A 1 89 ? 1.604 -2.397 5.648 1.00 98.56 89 LEU A N 1
ATOM 695 C CA . LEU A 1 89 ? 0.239 -1.890 5.560 1.00 98.56 89 LEU A CA 1
ATOM 696 C C . LEU A 1 89 ? -0.809 -2.962 5.903 1.00 98.56 89 LEU A C 1
ATOM 698 O O . LEU A 1 89 ? -1.713 -2.721 6.690 1.00 98.56 89 LEU A O 1
ATOM 702 N N . LEU A 1 90 ? -0.698 -4.175 5.359 1.00 98.75 90 LEU A N 1
ATOM 703 C CA . LEU A 1 90 ? -1.639 -5.251 5.695 1.00 98.75 90 LEU A CA 1
ATOM 704 C C . LEU A 1 90 ? -1.600 -5.595 7.193 1.00 98.75 90 LEU A C 1
ATOM 706 O O . LEU A 1 90 ? -2.647 -5.757 7.821 1.00 98.75 90 LEU A O 1
ATOM 710 N N . LYS A 1 91 ? -0.399 -5.648 7.780 1.00 98.62 91 LYS A N 1
ATOM 711 C CA . LYS A 1 91 ? -0.212 -5.942 9.206 1.00 98.62 91 LYS A CA 1
ATOM 712 C C . LYS A 1 91 ? -0.786 -4.868 10.116 1.00 98.62 91 LYS A C 1
ATOM 714 O O . LYS A 1 91 ? -1.411 -5.224 11.112 1.00 98.62 91 LYS A O 1
ATOM 719 N N . SER A 1 92 ? -0.620 -3.586 9.783 1.00 98.12 92 SER A N 1
ATOM 720 C CA . SER A 1 92 ? -1.198 -2.503 10.589 1.00 98.12 92 SER A CA 1
ATOM 721 C C . SER A 1 92 ? -2.725 -2.591 10.646 1.00 98.12 92 SER A C 1
ATOM 723 O O . SER A 1 92 ? -3.315 -2.244 11.665 1.00 98.12 92 SER A O 1
ATOM 725 N N . PHE A 1 93 ? -3.360 -3.153 9.612 1.00 98.62 93 PHE A N 1
ATOM 726 C CA . PHE A 1 93 ? -4.807 -3.360 9.551 1.00 98.62 93 PHE A CA 1
ATOM 727 C C . PHE A 1 93 ? -5.284 -4.770 9.965 1.00 98.62 93 PHE A C 1
ATOM 729 O O . PHE A 1 93 ? -6.394 -5.186 9.622 1.00 98.62 93 PHE A O 1
ATOM 736 N N . GLY A 1 94 ? -4.484 -5.506 10.745 1.00 98.38 94 GLY A N 1
ATOM 737 C CA . GLY A 1 94 ? -4.899 -6.776 11.361 1.00 98.38 94 GLY A CA 1
ATOM 738 C C . GLY A 1 94 ? -4.865 -7.989 10.425 1.00 98.38 94 GLY A C 1
ATOM 739 O O . GLY A 1 94 ? -5.494 -9.012 10.716 1.00 98.38 94 GLY A O 1
ATOM 740 N N . PHE A 1 95 ? -4.144 -7.897 9.304 1.00 98.75 95 PHE A N 1
ATOM 741 C CA . PHE A 1 95 ? -3.934 -9.008 8.376 1.00 98.75 95 PHE A CA 1
ATOM 742 C C . PHE A 1 95 ? -2.517 -9.574 8.478 1.00 98.75 95 PHE A C 1
ATOM 744 O O . PHE A 1 95 ? -1.538 -8.840 8.596 1.00 98.75 95 PHE A O 1
ATOM 751 N N . THR A 1 96 ? -2.385 -10.889 8.336 1.00 98.62 96 THR A N 1
ATOM 752 C CA . THR A 1 96 ? -1.088 -11.570 8.285 1.00 98.62 96 THR A CA 1
ATOM 753 C C . THR A 1 96 ? -0.840 -12.096 6.873 1.00 98.62 96 THR A C 1
ATOM 755 O O . THR A 1 96 ? -1.592 -12.951 6.410 1.00 98.62 96 THR A O 1
ATOM 758 N N . PRO A 1 97 ? 0.197 -11.611 6.162 1.00 98.50 97 PRO A N 1
ATOM 759 C CA . PRO A 1 97 ? 0.575 -12.144 4.855 1.00 98.50 97 PRO A CA 1
ATOM 760 C C . PRO A 1 97 ? 1.024 -13.609 4.931 1.00 98.50 97 PRO A C 1
ATOM 762 O O . PRO A 1 97 ? 2.022 -13.916 5.580 1.00 98.50 97 PRO A O 1
ATOM 765 N N . ASP A 1 98 ? 0.341 -14.487 4.200 1.00 97.19 98 ASP A N 1
ATOM 766 C CA . ASP A 1 98 ? 0.633 -15.925 4.123 1.00 97.19 98 ASP A CA 1
ATOM 767 C C . ASP A 1 98 ? 1.513 -16.266 2.929 1.00 97.19 98 ASP A C 1
ATOM 769 O O . ASP A 1 98 ? 2.417 -17.100 2.989 1.00 97.19 98 ASP A O 1
ATOM 773 N N . ARG A 1 99 ? 1.228 -15.613 1.800 1.00 98.19 99 ARG A N 1
ATOM 774 C CA . ARG A 1 99 ? 1.891 -15.884 0.531 1.00 98.19 99 ARG A CA 1
ATOM 775 C C . ARG A 1 99 ? 2.212 -14.591 -0.181 1.00 98.19 99 ARG A C 1
ATOM 777 O O . ARG A 1 99 ? 1.450 -13.629 -0.178 1.00 98.19 99 ARG A O 1
ATOM 784 N N . THR A 1 100 ? 3.365 -14.579 -0.834 1.00 98.44 100 THR A N 1
ATOM 785 C CA . THR A 1 100 ? 3.763 -13.500 -1.732 1.00 98.44 100 THR A CA 1
ATOM 786 C C . THR A 1 100 ? 4.304 -14.092 -3.015 1.00 98.44 100 THR A C 1
ATOM 788 O O . THR A 1 100 ? 5.172 -14.962 -2.975 1.00 98.44 1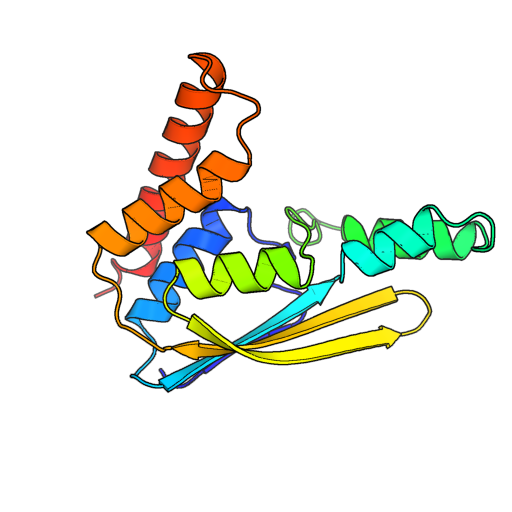00 THR A O 1
ATOM 791 N N . VAL A 1 101 ? 3.802 -13.610 -4.143 1.00 97.88 101 VAL A N 1
ATOM 792 C CA . VAL A 1 101 ? 4.271 -13.988 -5.474 1.00 97.88 101 VAL A CA 1
ATOM 793 C C . VAL A 1 101 ? 4.735 -12.718 -6.169 1.00 97.88 101 VAL A C 1
ATOM 795 O O . VAL A 1 101 ? 4.084 -11.681 -6.076 1.00 97.88 101 VAL A O 1
ATOM 798 N N . GLN A 1 102 ? 5.893 -12.775 -6.818 1.00 97.06 102 GLN A N 1
ATOM 799 C CA . GLN A 1 102 ? 6.394 -11.665 -7.615 1.00 97.06 102 GLN A CA 1
ATOM 800 C C . GLN A 1 102 ? 6.710 -12.172 -9.015 1.00 97.06 102 GLN A C 1
ATOM 802 O O . GLN A 1 102 ? 7.653 -12.949 -9.197 1.00 97.06 102 GLN A O 1
ATOM 807 N N . GLU A 1 103 ? 5.947 -11.707 -9.991 1.00 94.69 103 GLU A N 1
ATOM 808 C CA . GLU A 1 103 ? 5.957 -12.224 -11.356 1.00 94.69 103 GLU A CA 1
ATOM 809 C C . GLU A 1 103 ? 6.470 -11.177 -12.340 1.00 94.69 103 GLU A C 1
ATOM 811 O O . GLU A 1 103 ? 6.611 -9.995 -12.018 1.00 94.69 103 GLU A O 1
ATOM 816 N N . ARG A 1 104 ? 6.792 -11.630 -13.551 1.00 92.31 104 ARG A N 1
ATOM 817 C CA . ARG A 1 104 ? 7.218 -10.770 -14.651 1.00 92.31 104 ARG A CA 1
ATOM 818 C C . ARG A 1 104 ? 6.454 -11.151 -15.908 1.00 92.31 104 ARG A C 1
ATOM 820 O O . ARG A 1 104 ? 6.521 -12.301 -16.332 1.00 92.31 104 ARG A O 1
ATOM 827 N N . TYR A 1 105 ? 5.840 -10.173 -16.562 1.00 85.94 105 TYR A N 1
ATOM 828 C CA . TYR A 1 105 ? 5.161 -10.369 -17.840 1.00 85.94 105 TYR A CA 1
ATOM 829 C C . TYR A 1 105 ? 5.535 -9.254 -18.816 1.00 85.94 105 TYR A C 1
ATOM 831 O O . TYR A 1 105 ? 5.380 -8.085 -18.508 1.00 85.94 105 TYR A O 1
ATOM 839 N N . LYS A 1 106 ? 6.079 -9.583 -19.996 1.00 79.75 106 LYS A N 1
ATOM 840 C CA . LYS A 1 106 ? 6.415 -8.597 -21.054 1.00 79.75 106 LYS A CA 1
ATOM 841 C C . LYS A 1 106 ? 7.104 -7.304 -20.545 1.00 79.75 106 LYS A C 1
ATOM 843 O O . LYS A 1 106 ? 6.823 -6.213 -21.030 1.00 79.75 106 LYS A O 1
ATOM 848 N N . ALA A 1 107 ? 8.046 -7.458 -19.607 1.00 81.38 107 ALA A N 1
ATOM 849 C CA . ALA A 1 107 ? 8.818 -6.399 -18.934 1.00 81.38 107 ALA A CA 1
ATOM 850 C C . ALA A 1 107 ? 8.108 -5.583 -17.834 1.00 81.38 107 ALA A C 1
ATOM 852 O O . ALA A 1 107 ? 8.739 -4.694 -17.266 1.00 81.38 107 ALA A O 1
ATOM 853 N N . THR A 1 108 ? 6.874 -5.920 -17.468 1.00 91.31 108 THR A N 1
ATOM 854 C CA . THR A 1 108 ? 6.241 -5.444 -16.233 1.00 91.31 108 THR A CA 1
ATOM 855 C C . THR A 1 108 ? 6.475 -6.434 -15.097 1.00 91.31 108 THR A C 1
ATOM 857 O O . THR A 1 108 ? 6.779 -7.609 -15.334 1.00 91.31 108 THR A O 1
ATOM 860 N N . TYR A 1 109 ? 6.379 -5.943 -13.863 1.00 97.50 109 TYR A N 1
ATOM 861 C CA . TYR A 1 109 ? 6.552 -6.737 -12.654 1.00 97.50 109 TYR A CA 1
ATOM 862 C C . TYR A 1 109 ? 5.323 -6.570 -11.771 1.00 97.50 109 TYR A C 1
ATOM 864 O O . TYR A 1 109 ? 4.918 -5.441 -11.495 1.00 97.50 109 TYR A O 1
ATOM 872 N N . ASN A 1 110 ? 4.763 -7.683 -11.317 1.00 98.00 110 ASN A N 1
ATOM 873 C CA . ASN A 1 110 ? 3.597 -7.698 -10.441 1.00 98.00 110 ASN A CA 1
ATOM 874 C C . ASN A 1 110 ? 3.976 -8.272 -9.081 1.00 98.00 110 ASN A C 1
ATOM 876 O O . ASN A 1 110 ? 4.852 -9.135 -8.975 1.00 98.00 110 A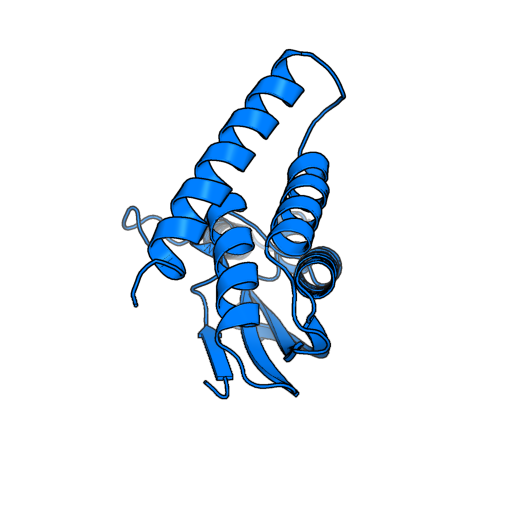SN A O 1
ATOM 880 N N . LEU A 1 111 ? 3.299 -7.785 -8.052 1.00 98.50 111 LEU A N 1
ATOM 881 C CA . LEU A 1 111 ? 3.382 -8.233 -6.677 1.00 98.50 111 LEU A CA 1
ATOM 882 C C . LEU A 1 111 ? 1.986 -8.676 -6.252 1.00 98.50 111 LEU A C 1
ATOM 884 O O . LEU A 1 111 ? 1.065 -7.870 -6.192 1.00 98.50 111 LEU A O 1
ATOM 888 N N . THR A 1 112 ? 1.853 -9.954 -5.919 1.00 98.69 112 THR A N 1
ATOM 889 C CA . THR A 1 112 ? 0.649 -10.513 -5.307 1.00 98.69 112 THR A CA 1
ATOM 890 C C . THR A 1 112 ? 0.923 -10.840 -3.849 1.00 98.69 112 THR A C 1
ATOM 892 O O . THR A 1 112 ? 1.909 -11.519 -3.544 1.00 98.69 112 THR A O 1
ATOM 895 N N . VAL A 1 113 ? 0.043 -10.407 -2.950 1.00 98.75 113 VAL A N 1
ATOM 896 C CA . VAL A 1 113 ? 0.044 -10.789 -1.536 1.00 98.75 113 VAL A CA 1
ATOM 897 C C . VAL A 1 113 ? -1.318 -11.371 -1.174 1.00 98.75 113 VAL A C 1
ATOM 899 O O . VAL A 1 113 ? -2.353 -10.759 -1.427 1.00 98.75 113 VAL A O 1
ATOM 902 N N . ILE A 1 114 ? -1.296 -12.559 -0.573 1.00 98.75 114 ILE A N 1
ATOM 903 C CA . ILE A 1 114 ? -2.465 -13.202 0.029 1.00 98.75 114 ILE A CA 1
ATOM 904 C C . ILE A 1 114 ? -2.251 -13.167 1.536 1.00 98.75 114 ILE A C 1
ATOM 906 O O . ILE A 1 114 ? -1.200 -13.607 2.011 1.00 98.75 114 ILE A O 1
ATOM 910 N N . ALA A 1 115 ? -3.219 -12.623 2.262 1.00 98.81 115 ALA A N 1
ATOM 911 C CA . ALA A 1 115 ? -3.176 -12.475 3.706 1.00 98.81 115 ALA A CA 1
ATOM 912 C C . ALA A 1 115 ? -4.507 -12.893 4.328 1.00 98.81 115 ALA A C 1
ATOM 914 O O . ALA A 1 115 ? -5.564 -12.599 3.768 1.00 98.81 115 ALA A O 1
ATOM 915 N N . HIS A 1 116 ? -4.470 -13.518 5.497 1.00 98.69 116 HIS A N 1
ATOM 916 C CA . HIS A 1 116 ? -5.666 -13.782 6.289 1.00 98.69 116 HIS A CA 1
ATOM 917 C C . HIS A 1 116 ? -5.869 -12.712 7.362 1.00 98.69 116 HIS A C 1
ATOM 919 O O . HIS A 1 116 ? -4.918 -12.112 7.869 1.00 98.69 116 HIS A O 1
ATOM 925 N N . LYS A 1 117 ? -7.126 -12.491 7.742 1.00 98.56 117 LYS A N 1
ATOM 926 C CA . LYS A 1 117 ? -7.500 -11.690 8.906 1.00 98.56 117 LYS A CA 1
ATOM 927 C C . LYS A 1 117 ? -7.068 -12.421 10.176 1.00 98.56 117 LYS A C 1
ATOM 929 O O . LYS A 1 117 ? -7.625 -13.469 10.505 1.00 98.56 117 LYS A O 1
ATOM 934 N N . ALA A 1 118 ? -6.089 -11.852 10.871 1.00 97.94 118 ALA A N 1
ATOM 935 C CA . ALA A 1 118 ? -5.516 -12.415 12.088 1.00 97.94 118 ALA A CA 1
ATOM 936 C C . ALA A 1 118 ? -6.200 -11.885 13.355 1.00 97.94 118 ALA A C 1
ATOM 938 O O . ALA A 1 118 ? -6.286 -12.603 14.349 1.00 97.94 118 ALA A O 1
ATOM 939 N N . SER A 1 119 ? -6.714 -10.654 13.319 1.00 96.94 119 SER A N 1
ATOM 940 C CA . SER A 1 119 ? -7.446 -10.053 14.436 1.00 96.94 119 SER A CA 1
ATOM 941 C C . SER A 1 119 ? -8.554 -9.118 13.960 1.00 96.94 119 SER A C 1
ATOM 943 O O . SER A 1 119 ? -8.461 -8.499 12.897 1.00 96.94 119 SER A O 1
ATOM 945 N N . ASP A 1 120 ? -9.603 -9.003 14.771 1.00 97.31 120 ASP A N 1
ATOM 946 C CA . ASP A 1 120 ? -10.594 -7.939 14.651 1.00 97.31 120 ASP A CA 1
ATOM 947 C C . ASP A 1 120 ? -9.991 -6.609 15.104 1.00 97.31 120 ASP A C 1
ATOM 949 O O . ASP A 1 120 ? -9.305 -6.547 16.126 1.00 97.31 120 ASP A O 1
ATOM 953 N N . LEU A 1 121 ? -10.264 -5.545 14.352 1.00 96.56 121 LEU A N 1
ATOM 954 C CA . LEU A 1 121 ? -9.933 -4.187 14.763 1.00 96.56 121 LEU A CA 1
ATOM 955 C C . LEU A 1 121 ? -11.155 -3.473 15.325 1.00 96.56 121 LEU A C 1
ATOM 957 O O . LEU A 1 121 ? -12.198 -3.381 14.671 1.00 96.56 121 LEU A O 1
ATOM 961 N N . THR A 1 122 ? -10.986 -2.870 16.500 1.00 96.62 122 THR A N 1
ATOM 962 C CA . THR A 1 122 ? -11.905 -1.828 16.960 1.00 96.62 122 THR A CA 1
ATOM 963 C C . THR A 1 122 ? -11.783 -0.586 16.075 1.00 96.62 122 THR A C 1
ATOM 965 O O . THR A 1 122 ? -10.822 -0.411 15.322 1.00 96.62 122 THR A O 1
ATOM 968 N N . GLU A 1 123 ? -12.761 0.314 16.162 1.00 95.19 123 GLU A N 1
ATOM 969 C CA . GLU A 1 123 ? -12.693 1.591 15.451 1.00 95.19 123 GLU A CA 1
ATOM 970 C C . GLU A 1 123 ? -11.471 2.421 15.864 1.00 95.19 123 GLU A C 1
ATOM 972 O O . GLU A 1 123 ? -10.776 2.943 14.994 1.00 95.19 123 GLU A O 1
ATOM 977 N N . GLN A 1 124 ? -11.148 2.462 17.161 1.00 97.31 124 GLN A N 1
ATOM 978 C CA . GLN A 1 124 ? -9.968 3.176 17.646 1.00 97.31 124 GLN A CA 1
ATOM 979 C C . GLN A 1 124 ? -8.673 2.568 17.096 1.00 97.31 124 GLN A C 1
ATOM 981 O O . GLN A 1 124 ? -7.829 3.298 16.593 1.00 97.31 124 GLN A O 1
ATOM 986 N N . GLN A 1 125 ? -8.543 1.238 17.087 1.00 98.19 125 GLN A N 1
ATOM 987 C CA . GLN A 1 125 ? -7.359 0.585 16.516 1.00 98.19 125 GLN A CA 1
ATOM 988 C C . GLN A 1 125 ? -7.219 0.848 15.012 1.00 98.19 125 GLN A C 1
ATOM 990 O O . GLN A 1 125 ? -6.106 1.003 14.518 1.00 98.19 125 GLN A O 1
ATOM 995 N N . ALA A 1 126 ? -8.332 0.924 14.276 1.00 98.00 126 ALA A N 1
ATOM 996 C CA . ALA A 1 126 ? -8.305 1.292 12.864 1.00 98.00 126 ALA A CA 1
ATOM 997 C C . ALA A 1 126 ? -7.854 2.749 12.650 1.00 98.00 126 ALA A C 1
ATOM 999 O O . ALA A 1 126 ? -7.115 3.019 11.703 1.00 98.00 126 ALA A O 1
ATOM 1000 N N . LEU A 1 127 ? -8.273 3.675 13.521 1.00 98.38 127 LEU A N 1
ATOM 1001 C CA . LEU A 1 127 ? -7.817 5.068 13.505 1.00 98.38 127 LEU A CA 1
ATOM 1002 C C . LEU A 1 127 ? -6.322 5.173 13.819 1.00 98.38 127 LEU A C 1
ATOM 1004 O O . LEU A 1 127 ? -5.602 5.853 13.091 1.00 98.38 127 LEU A O 1
ATOM 1008 N N . ASP A 1 128 ? -5.853 4.467 14.847 1.00 98.50 128 ASP A N 1
ATOM 1009 C CA . ASP A 1 128 ? -4.447 4.466 15.253 1.00 98.50 128 ASP A CA 1
ATOM 1010 C C . ASP A 1 128 ? -3.556 3.876 14.147 1.00 98.50 128 ASP A C 1
ATOM 1012 O O . ASP A 1 128 ? -2.525 4.454 13.800 1.00 98.50 128 ASP A O 1
ATOM 1016 N N . ALA A 1 129 ? -3.984 2.768 13.529 1.00 98.50 129 ALA A N 1
ATOM 1017 C CA . ALA A 1 129 ? -3.285 2.147 12.405 1.00 98.50 129 ALA A CA 1
ATOM 1018 C C . ALA A 1 129 ? -3.185 3.083 11.192 1.00 98.50 129 ALA A C 1
ATOM 1020 O O . ALA A 1 129 ? -2.125 3.180 10.568 1.00 98.50 129 ALA A O 1
AT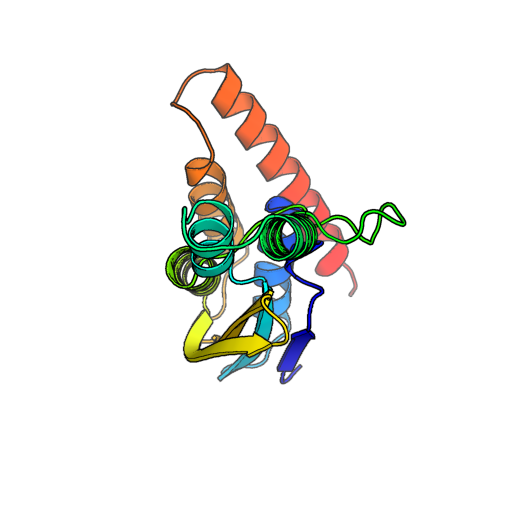OM 1021 N N . ALA A 1 130 ? -4.271 3.793 10.869 1.00 98.56 130 ALA A N 1
ATOM 1022 C CA . ALA A 1 130 ? -4.284 4.770 9.788 1.00 98.56 130 ALA A CA 1
ATOM 1023 C C . ALA A 1 130 ? -3.373 5.961 10.088 1.00 98.56 130 ALA A C 1
ATOM 1025 O O . ALA A 1 130 ? -2.593 6.354 9.225 1.00 98.56 130 ALA A O 1
ATOM 1026 N N . GLN A 1 131 ? -3.428 6.506 11.305 1.00 98.56 131 GLN A N 1
ATOM 1027 C CA . GLN A 1 131 ? -2.577 7.624 11.694 1.00 98.56 131 GLN A CA 1
ATOM 1028 C C . GLN A 1 131 ? -1.098 7.243 11.647 1.00 98.56 131 GLN A C 1
ATOM 1030 O O . GLN A 1 131 ? -0.306 7.991 11.077 1.00 98.56 131 GLN A O 1
ATOM 1035 N N . ALA A 1 132 ? -0.740 6.065 12.168 1.00 98.19 132 ALA A N 1
ATOM 1036 C CA . ALA A 1 132 ? 0.622 5.551 12.100 1.00 98.19 132 ALA A CA 1
ATOM 1037 C C . ALA A 1 132 ? 1.090 5.421 10.643 1.00 98.19 132 ALA A C 1
ATOM 1039 O O . ALA A 1 132 ? 2.082 6.041 10.267 1.00 98.19 132 ALA A O 1
ATOM 1040 N N . HIS A 1 133 ? 0.333 4.711 9.798 1.00 98.25 133 HIS A N 1
ATOM 1041 C CA . HIS A 1 133 ? 0.697 4.512 8.394 1.00 98.25 133 HIS A CA 1
ATOM 1042 C C . HIS A 1 133 ? 0.813 5.828 7.614 1.00 98.25 133 HIS A C 1
ATOM 1044 O O . HIS A 1 133 ? 1.772 6.034 6.877 1.00 98.25 133 HIS A O 1
ATOM 1050 N N . LEU A 1 134 ? -0.147 6.741 7.769 1.00 98.19 134 LEU A N 1
ATOM 1051 C CA . LEU A 1 134 ? -0.151 8.004 7.031 1.00 98.19 134 LEU A CA 1
ATOM 1052 C C . LEU A 1 134 ? 0.963 8.946 7.497 1.00 98.19 134 LEU A C 1
ATOM 1054 O O . LEU A 1 134 ? 1.482 9.713 6.686 1.00 98.19 134 LEU A O 1
ATOM 1058 N N . SER A 1 135 ? 1.366 8.862 8.767 1.00 97.94 135 SER A N 1
ATOM 1059 C CA . SER A 1 135 ? 2.482 9.648 9.295 1.00 97.94 135 SER A CA 1
ATOM 1060 C C . SER A 1 135 ? 3.839 9.249 8.699 1.00 97.94 135 SER A C 1
ATOM 1062 O O . SER A 1 135 ? 4.720 10.095 8.600 1.00 97.94 135 SER A O 1
ATOM 1064 N N . GLU A 1 136 ? 3.991 8.019 8.188 1.00 96.81 136 GLU A N 1
ATOM 1065 C CA . GLU A 1 136 ? 5.207 7.582 7.474 1.00 96.81 136 GLU A CA 1
ATOM 1066 C C . GLU A 1 136 ? 5.472 8.379 6.183 1.00 96.81 136 GLU A C 1
ATOM 1068 O O . GLU A 1 136 ? 6.590 8.371 5.670 1.00 96.81 136 GLU A O 1
ATOM 1073 N N . TYR A 1 137 ? 4.455 9.064 5.647 1.00 96.38 137 TYR A N 1
ATOM 1074 C CA . TYR A 1 137 ? 4.565 9.895 4.443 1.00 96.38 137 TYR A CA 1
ATOM 1075 C C . TYR A 1 137 ? 4.818 11.371 4.746 1.00 96.38 137 TYR A C 1
ATOM 1077 O O . TYR A 1 137 ? 4.938 12.160 3.805 1.00 96.38 137 TYR A O 1
ATOM 1085 N N . MET A 1 138 ? 4.860 11.753 6.022 1.00 97.81 138 MET A N 1
ATOM 1086 C CA . MET A 1 138 ? 5.242 13.103 6.412 1.00 97.81 138 MET A CA 1
ATOM 1087 C C . MET A 1 138 ? 6.747 13.286 6.247 1.00 97.81 138 MET A C 1
ATOM 1089 O O . MET A 1 138 ? 7.533 12.365 6.473 1.00 97.81 138 MET A O 1
ATOM 1093 N N . VAL A 1 139 ? 7.154 14.493 5.865 1.00 96.75 139 VAL A N 1
ATOM 1094 C CA . VAL A 1 139 ? 8.582 14.828 5.750 1.00 96.75 139 VAL A CA 1
ATOM 1095 C C . VAL A 1 139 ? 9.218 15.011 7.131 1.00 96.75 139 VAL A C 1
ATOM 1097 O O . VAL A 1 139 ? 10.343 14.568 7.359 1.00 96.75 139 VAL A O 1
ATOM 1100 N N . ASP A 1 140 ? 8.502 15.669 8.041 1.00 96.44 140 ASP A N 1
ATOM 1101 C CA . ASP A 1 140 ? 8.923 15.985 9.405 1.00 96.44 140 ASP A CA 1
ATOM 1102 C C . ASP A 1 140 ? 7.705 16.305 10.299 1.00 96.44 140 ASP A C 1
ATOM 1104 O O . ASP A 1 140 ? 6.554 16.154 9.893 1.00 96.44 140 ASP A O 1
ATOM 1108 N N . GLU A 1 141 ? 7.946 16.768 11.528 1.00 96.44 141 GLU A N 1
ATOM 1109 C CA . GLU A 1 141 ? 6.896 17.145 12.486 1.00 96.44 141 GLU A CA 1
ATOM 1110 C C . GLU A 1 141 ? 6.433 18.609 12.359 1.00 96.44 141 GLU A C 1
ATOM 1112 O O . GLU A 1 141 ? 5.795 19.148 13.269 1.00 96.44 141 GLU A O 1
ATOM 1117 N N . SER A 1 142 ? 6.747 19.291 11.254 1.00 97.88 142 SER A N 1
ATOM 1118 C CA . SER A 1 142 ? 6.383 20.696 11.073 1.00 97.88 142 SER A CA 1
ATOM 1119 C C . SER A 1 142 ? 4.862 20.910 11.124 1.00 97.88 142 SER A C 1
ATOM 1121 O O . SER A 1 142 ? 4.074 20.046 10.721 1.00 97.88 142 SER A O 1
ATOM 1123 N N . PRO A 1 143 ? 4.394 22.106 11.535 1.00 98.06 143 PRO A N 1
ATOM 1124 C CA . PRO A 1 143 ? 2.965 22.411 11.559 1.00 98.06 143 PRO A CA 1
ATOM 1125 C C . PRO A 1 143 ? 2.261 22.231 10.204 1.00 98.06 143 PRO A C 1
ATOM 1127 O O . PRO A 1 143 ? 1.053 22.011 10.169 1.00 98.06 143 PRO A O 1
ATOM 1130 N N . SER A 1 144 ? 2.979 22.362 9.085 1.00 97.25 144 SER A N 1
ATOM 1131 C CA . SER A 1 144 ? 2.460 22.089 7.738 1.00 97.25 144 SER A CA 1
ATOM 1132 C C . SER A 1 144 ? 2.167 20.611 7.510 1.00 97.25 144 SER A C 1
ATOM 1134 O O . SER A 1 144 ? 1.055 20.290 7.092 1.00 97.25 144 SER A O 1
ATOM 1136 N N . GLU A 1 145 ? 3.114 19.728 7.823 1.00 98.06 145 GLU A N 1
ATOM 1137 C CA . GLU A 1 145 ? 2.944 18.278 7.675 1.00 98.06 145 GLU A CA 1
ATOM 1138 C C . GLU A 1 145 ? 1.855 17.757 8.626 1.00 98.06 145 GLU A C 1
ATOM 1140 O O . GLU A 1 145 ? 0.999 16.969 8.233 1.00 98.06 145 GLU A O 1
ATOM 1145 N N . GLN A 1 146 ? 1.778 18.297 9.847 1.00 98.06 146 GLN A N 1
ATOM 1146 C CA . GLN A 1 146 ? 0.708 17.964 10.797 1.00 98.06 146 GLN A CA 1
ATOM 1147 C C . GLN A 1 146 ? -0.689 18.365 10.288 1.00 98.06 146 GLN A C 1
ATOM 1149 O O . GLN A 1 146 ? -1.672 17.645 10.500 1.00 98.06 146 GLN A O 1
ATOM 1154 N N . ARG A 1 147 ? -0.808 19.498 9.576 1.00 98.31 147 ARG A N 1
ATOM 1155 C CA . ARG A 1 147 ? -2.067 19.883 8.911 1.00 98.31 147 ARG A CA 1
ATOM 1156 C C . ARG A 1 147 ? -2.412 18.931 7.768 1.00 98.31 147 ARG A C 1
ATOM 1158 O O . ARG A 1 147 ? -3.576 18.563 7.644 1.00 98.31 147 ARG A O 1
ATOM 1165 N N . LEU A 1 148 ? -1.423 18.510 6.978 1.00 97.75 148 LEU A N 1
ATOM 1166 C CA . LEU A 1 148 ? -1.615 17.530 5.907 1.00 97.75 148 LEU A CA 1
ATOM 1167 C C . LEU A 1 148 ? -2.107 16.184 6.461 1.00 97.75 148 LEU A C 1
ATOM 1169 O O . LEU A 1 148 ? -3.120 15.667 5.988 1.00 97.75 148 LEU A O 1
ATOM 1173 N N . LEU A 1 149 ? -1.466 15.667 7.514 1.00 98.50 149 LEU A N 1
ATOM 1174 C CA . LEU A 1 149 ? -1.915 14.457 8.207 1.00 98.50 149 LEU A CA 1
ATOM 1175 C C . LEU A 1 149 ? -3.340 14.617 8.747 1.00 98.50 149 LEU A C 1
ATOM 1177 O O . LEU A 1 149 ? -4.158 13.711 8.605 1.00 98.50 149 LEU A O 1
ATOM 1181 N N . SER A 1 150 ? -3.669 15.777 9.320 1.00 98.44 150 SER A N 1
ATOM 1182 C CA . SER A 1 150 ? -5.026 16.063 9.804 1.00 98.44 150 SER A CA 1
ATOM 1183 C C . SER A 1 150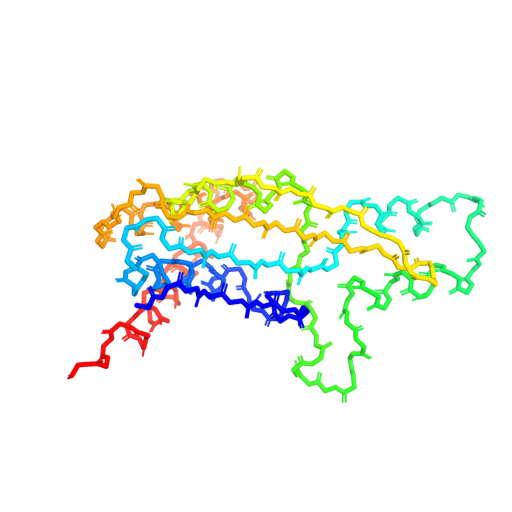 ? -6.063 15.997 8.678 1.00 98.44 150 SER A C 1
ATOM 1185 O O . SER A 1 150 ? -7.136 15.422 8.866 1.00 98.44 150 SER A O 1
ATOM 1187 N N . THR A 1 151 ? -5.744 16.527 7.492 1.00 98.50 151 THR A N 1
ATOM 1188 C CA . THR A 1 151 ? -6.591 16.386 6.299 1.00 98.50 151 THR A CA 1
ATOM 1189 C C . THR A 1 151 ? -6.763 14.917 5.919 1.00 98.50 151 THR A C 1
ATOM 1191 O O . THR A 1 151 ? -7.897 14.461 5.784 1.00 98.50 151 THR A O 1
ATOM 1194 N N . TRP A 1 152 ? -5.675 14.146 5.839 1.00 98.62 152 TRP A N 1
ATOM 1195 C CA . TRP A 1 152 ? -5.755 12.717 5.521 1.00 98.62 152 TRP A CA 1
ATOM 1196 C C . TRP A 1 152 ? -6.575 11.920 6.538 1.00 98.62 152 TRP A C 1
ATOM 1198 O O . TRP A 1 152 ? -7.358 11.057 6.149 1.00 98.62 152 TRP A O 1
ATOM 1208 N N . MET A 1 153 ? -6.452 12.226 7.830 1.00 98.69 153 MET A N 1
ATOM 1209 C CA . MET A 1 153 ? -7.235 11.566 8.876 1.00 98.69 153 MET A CA 1
ATOM 1210 C C . MET A 1 153 ? -8.722 11.929 8.817 1.00 98.69 153 MET A C 1
ATOM 1212 O O . MET A 1 153 ? -9.570 11.084 9.112 1.00 98.69 153 MET A O 1
ATOM 1216 N N . ASN A 1 154 ? -9.069 13.153 8.414 1.00 98.56 154 ASN A N 1
ATOM 1217 C CA . ASN A 1 154 ? -10.463 13.535 8.184 1.00 98.56 154 ASN A CA 1
ATOM 1218 C C . ASN A 1 154 ? -11.053 12.793 6.977 1.00 98.56 154 ASN A C 1
ATOM 1220 O O . ASN A 1 154 ? -12.151 12.240 7.074 1.00 98.56 154 ASN A O 1
ATOM 1224 N N . ASP A 1 155 ? -10.300 12.703 5.882 1.00 98.44 155 ASP A N 1
ATOM 1225 C CA . ASP A 1 155 ? -10.705 11.958 4.689 1.00 98.44 155 ASP A CA 1
ATOM 1226 C C . ASP A 1 155 ? -10.826 10.451 4.972 1.00 98.44 155 ASP A C 1
ATOM 1228 O O . ASP A 1 155 ? -11.769 9.807 4.505 1.00 98.44 155 ASP A O 1
ATOM 1232 N N . PHE A 1 156 ? -9.931 9.891 5.796 1.00 98.50 156 PHE A N 1
ATOM 1233 C CA . PHE A 1 156 ? -10.007 8.505 6.264 1.00 98.50 156 PHE A CA 1
ATOM 1234 C C . PHE A 1 156 ? -11.321 8.254 7.005 1.00 98.50 156 PHE A C 1
ATOM 1236 O O . PHE A 1 156 ? -12.052 7.328 6.657 1.00 98.50 156 PHE A O 1
ATOM 1243 N N . LYS A 1 157 ? -11.656 9.102 7.988 1.00 98.31 157 LYS A N 1
ATOM 1244 C CA . LYS A 1 157 ? -12.907 8.998 8.759 1.00 98.31 157 LYS A CA 1
ATOM 1245 C C . LYS A 1 157 ? -14.130 9.093 7.851 1.00 98.31 157 LYS A C 1
ATOM 1247 O O . LYS A 1 157 ? -15.046 8.282 7.969 1.00 98.31 157 LYS A O 1
ATOM 1252 N N . ALA A 1 158 ? -14.128 10.036 6.908 1.00 97.69 158 ALA A N 1
ATOM 1253 C CA . ALA A 1 158 ? -15.213 10.191 5.946 1.00 97.69 158 ALA A CA 1
ATOM 1254 C C . ALA A 1 158 ? -15.368 8.951 5.048 1.00 97.69 158 ALA A C 1
ATOM 1256 O O . ALA A 1 158 ? -16.486 8.497 4.803 1.00 97.69 158 ALA A O 1
ATOM 1257 N N . GLN A 1 159 ? -14.263 8.374 4.571 1.00 97.50 159 GLN A N 1
ATOM 1258 C CA . GLN A 1 159 ? -14.291 7.163 3.751 1.00 97.50 159 GLN A CA 1
ATOM 1259 C C . GLN A 1 159 ? -14.720 5.925 4.552 1.00 97.50 159 GLN A C 1
ATOM 1261 O O . GLN A 1 159 ? -15.487 5.100 4.046 1.00 97.50 159 GLN A O 1
ATOM 1266 N N . LEU A 1 160 ? -14.272 5.805 5.802 1.00 95.88 160 LEU A N 1
ATOM 1267 C CA . LEU A 1 160 ? -14.659 4.728 6.708 1.00 95.88 160 LEU A CA 1
ATOM 1268 C C . LEU A 1 160 ? -16.162 4.781 7.021 1.00 95.88 160 LEU A C 1
ATOM 1270 O O . LEU A 1 160 ? -16.839 3.759 6.966 1.00 95.88 160 LEU A O 1
ATOM 1274 N N . ALA A 1 161 ? -16.712 5.975 7.258 1.00 95.25 161 ALA A N 1
ATOM 1275 C CA . ALA A 1 161 ? -18.146 6.164 7.471 1.00 95.25 161 ALA A CA 1
ATOM 1276 C C . ALA A 1 161 ? -18.979 5.758 6.242 1.00 95.25 161 ALA A C 1
ATOM 1278 O O . ALA A 1 161 ? -20.006 5.104 6.391 1.00 95.25 161 ALA A O 1
ATOM 1279 N N . LYS A 1 162 ? -18.523 6.064 5.017 1.00 94.06 162 LYS A N 1
ATOM 1280 C CA . LYS A 1 162 ? -19.216 5.655 3.775 1.00 94.06 162 LYS A CA 1
ATOM 1281 C C . LYS A 1 162 ? -19.297 4.142 3.597 1.00 94.06 162 LYS A C 1
ATOM 1283 O O . LYS A 1 162 ? -20.246 3.639 3.009 1.00 94.06 162 LYS A O 1
ATOM 1288 N N . THR A 1 163 ? -18.271 3.431 4.043 1.00 90.69 163 THR A N 1
ATOM 1289 C CA . THR A 1 163 ? -18.124 1.987 3.828 1.00 90.69 163 THR A CA 1
ATOM 1290 C C . THR A 1 163 ? -18.718 1.178 4.979 1.00 90.69 163 THR A C 1
ATOM 1292 O O . THR A 1 163 ? -19.274 0.109 4.749 1.00 90.69 163 THR A O 1
ATOM 1295 N N . ARG A 1 164 ? -18.675 1.689 6.213 1.00 83.31 164 ARG A N 1
ATOM 1296 C CA . ARG A 1 164 ? -19.264 1.029 7.389 1.00 83.31 164 ARG A CA 1
ATOM 1297 C C . ARG A 1 164 ? -20.691 1.478 7.720 1.00 83.31 164 ARG A C 1
ATOM 1299 O O . ARG A 1 164 ? -21.401 0.729 8.373 1.00 83.31 164 ARG A O 1
ATOM 1306 N N . GLY A 1 165 ? -21.120 2.658 7.272 1.00 60.75 165 GLY A N 1
ATOM 1307 C CA . GLY A 1 165 ? -22.425 3.257 7.589 1.00 60.75 165 GLY A CA 1
ATOM 1308 C C . GLY A 1 165 ? -23.612 2.751 6.762 1.00 60.75 165 GLY A C 1
ATOM 1309 O O . GLY A 1 165 ? -24.671 3.367 6.794 1.00 60.75 165 GLY A O 1
ATOM 1310 N N . GLY A 1 166 ? -23.444 1.665 6.005 1.00 49.09 166 GLY A N 1
ATOM 1311 C CA . GLY A 1 166 ? -24.538 0.964 5.337 1.00 49.09 166 GLY A CA 1
ATOM 1312 C C . GLY A 1 166 ? -25.035 -0.199 6.189 1.00 49.09 166 GLY A C 1
ATOM 1313 O O . GLY A 1 166 ? -24.683 -1.344 5.910 1.00 49.09 166 GLY A O 1
ATOM 1314 N N . SER A 1 167 ? -25.822 0.104 7.222 1.00 37.22 167 SER A N 1
ATOM 1315 C CA . SER A 1 167 ? -26.713 -0.846 7.903 1.00 37.22 167 SER A CA 1
ATOM 1316 C C . SER A 1 167 ? -28.150 -0.384 7.743 1.00 37.22 167 SER A C 1
ATOM 1318 O O . SER A 1 167 ? -28.397 0.780 8.136 1.00 37.22 167 SER A O 1
#

Foldseek 3Di:
DQEDEDAAQLLLDALLLNLLVLLLCLVVHDAFGKYKDKAFALVLLVCLLPDPPRDPVLNVVSVCSAQAVPPDSSRGGNDHDHPVLVQLSNVLSQWHWDDWDWDDDPSTIMIITMTTRRDRDDPVSSLVSSLVSQCVPAPDPDPVSVVVSVVSSVSSVVSNCVSVVPD

Sequence (167 aa):
IAEVRLHHVFEHFTRVQASALLASWNAWLQPGGIVHIEVPDLGRTAKAVLSAFTGHKAKQVGLRHIFGSQEAHWAVHYDGYTKASLHALLKSFGFTPDRTVQERYKATYNLTVIAHKASDLTEQQALDAAQAHLSEYMVDESPSEQRLLSTWMNDFKAQLAKTRGGS

pLDDT: mean 96.12, std 7.05, range [37.22, 98.81]

Secondary structure (DSSP, 8-state):
--EEEEES-GGGS-HHHHHHHHHHHHHHSPTT-EEEEEEEBHHHHHHHHH-TTS-HHHHHHHHHHHHB--SSGGGB----B-HHHHHHHHHHTTEEEEEEEEEEETTEEEEEEEEEE-SPPPHHHHHHHHHHHHHTT-SSS-HHHHHHHHHHHHHHHHHHHHHH---